Protein AF-A0A842W5A4-F1 (afdb_monomer_lite)

Secondary structure (DSSP, 8-state):
-HHHHHHHHHHHHHHHHHHHHHHHHHHHHHHHHT----S-EEEEEEEEEEEESS---TTS--EEEHHHHHHHHHHHHH-TTEEEEEEEEEEEEE-HHHHHHHHHHHHT-SSEEEEEEEEEE-THHHHHHTTSSEEEE-TT-

Sequence (141 aa):
MKQEQKKRIKAALIILVIFFLVSFFFSSIFSLFISKEPIGNVALIPIKGIIYVDGVNSFGEITTSSTDFIEQLEKADKNPSIKAIVLDINSPGGSAVASKEIADKIKQTNKTTVAVIREVGASGGYWAASAADHIISNEMS

Structure (mmCIF, N/CA/C/O backbone):
data_AF-A0A842W5A4-F1
#
_entry.id   AF-A0A842W5A4-F1
#
loop_
_atom_site.group_PDB
_atom_site.id
_atom_site.type_symbol
_atom_site.label_atom_id
_atom_site.label_alt_id
_atom_site.label_comp_id
_atom_site.label_asym_id
_atom_site.label_entity_id
_atom_site.label_seq_id
_atom_site.pdbx_PDB_ins_code
_atom_site.Cartn_x
_atom_site.Cartn_y
_atom_site.Cartn_z
_atom_site.occupancy
_atom_site.B_iso_or_equiv
_atom_site.auth_seq_id
_atom_site.auth_comp_id
_atom_site.auth_asym_id
_atom_site.auth_atom_id
_atom_site.pdbx_PDB_model_num
ATOM 1 N N . MET A 1 1 ? -49.034 1.240 63.497 1.00 61.81 1 MET A N 1
ATOM 2 C CA . MET A 1 1 ? -49.274 1.318 62.034 1.00 61.81 1 MET A CA 1
ATOM 3 C C . MET A 1 1 ? -48.533 2.467 61.330 1.00 61.81 1 MET A C 1
ATOM 5 O O . MET A 1 1 ? -47.646 2.170 60.543 1.00 61.81 1 MET A O 1
ATOM 9 N N . LYS A 1 2 ? -48.790 3.761 61.610 1.00 75.31 2 LYS A N 1
ATOM 10 C CA . LYS A 1 2 ? -48.147 4.884 60.868 1.00 75.31 2 LYS A CA 1
ATOM 11 C C . LYS A 1 2 ? -46.606 4.969 60.994 1.00 75.31 2 LYS A C 1
ATOM 13 O O . LYS A 1 2 ? -45.937 5.366 60.045 1.00 75.31 2 LYS A O 1
ATOM 18 N N . GLN A 1 3 ? -46.043 4.597 62.148 1.00 76.19 3 GLN A N 1
ATOM 19 C CA . GLN A 1 3 ? -44.589 4.588 62.411 1.00 76.19 3 GLN A CA 1
ATOM 20 C C . GLN A 1 3 ? -43.846 3.524 61.580 1.00 76.19 3 GLN A C 1
ATOM 22 O O . GLN A 1 3 ? -42.838 3.825 60.942 1.00 76.19 3 GLN A O 1
ATOM 27 N N . GLU A 1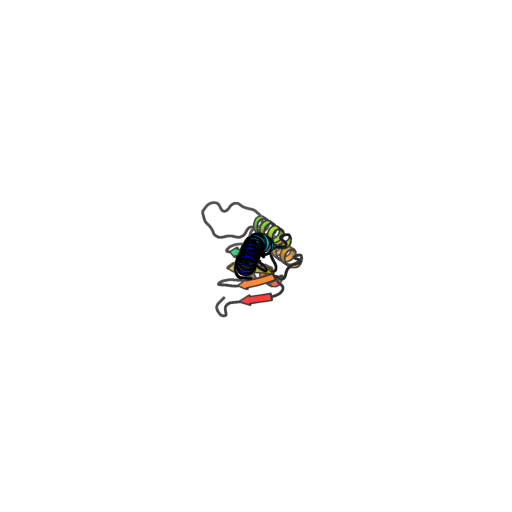 4 ? -44.381 2.301 61.508 1.00 80.62 4 GLU A N 1
ATOM 28 C CA . GLU A 1 4 ? -43.802 1.226 60.690 1.00 80.62 4 GLU A CA 1
ATOM 29 C C . GLU A 1 4 ? -43.848 1.535 59.190 1.00 80.62 4 GLU A C 1
ATOM 31 O O . GLU A 1 4 ? -42.871 1.287 58.486 1.00 80.62 4 GLU A O 1
ATOM 36 N N . GLN A 1 5 ? -44.937 2.138 58.700 1.00 85.69 5 GLN A N 1
ATOM 37 C CA . GLN A 1 5 ? -45.045 2.564 57.300 1.00 85.69 5 GLN A CA 1
ATOM 38 C C . GLN A 1 5 ? -43.956 3.576 56.918 1.00 85.69 5 GLN A C 1
ATOM 40 O O . GLN A 1 5 ? -43.292 3.406 55.897 1.00 85.69 5 GLN A O 1
ATOM 45 N N . LYS A 1 6 ? -43.706 4.591 57.758 1.00 85.31 6 LYS A N 1
ATOM 46 C CA . LYS A 1 6 ? -42.637 5.578 57.519 1.00 85.31 6 LYS A CA 1
ATOM 47 C C . LYS A 1 6 ? -41.246 4.935 57.490 1.00 85.31 6 LYS A C 1
ATOM 49 O O . LYS A 1 6 ? -40.403 5.351 56.697 1.00 85.31 6 LYS A O 1
ATOM 54 N N . LYS A 1 7 ? -41.003 3.914 58.320 1.00 87.62 7 LYS A N 1
ATOM 55 C CA . LYS A 1 7 ? -39.728 3.176 58.363 1.00 87.62 7 LYS A CA 1
ATOM 56 C C . LYS A 1 7 ? -39.507 2.350 57.088 1.00 87.62 7 LYS A C 1
ATOM 58 O O . LYS A 1 7 ? -38.414 2.386 56.530 1.00 87.62 7 LYS A O 1
ATOM 63 N N . ARG A 1 8 ? -40.557 1.690 56.583 1.00 87.50 8 ARG A N 1
ATOM 64 C CA . ARG A 1 8 ? -40.533 0.937 55.313 1.00 87.50 8 ARG A CA 1
ATOM 65 C C . ARG A 1 8 ? -40.303 1.843 54.099 1.00 87.50 8 ARG A C 1
ATOM 67 O O . ARG A 1 8 ? -39.489 1.505 53.250 1.00 87.50 8 ARG A O 1
ATOM 74 N N . ILE A 1 9 ? -40.940 3.017 54.056 1.00 91.00 9 ILE A N 1
ATOM 75 C CA . ILE A 1 9 ? -40.746 4.000 52.973 1.00 91.00 9 ILE A CA 1
ATOM 76 C C . ILE A 1 9 ? -39.307 4.534 52.960 1.00 91.00 9 ILE A C 1
ATOM 78 O O . ILE A 1 9 ? -38.692 4.602 51.901 1.00 91.00 9 ILE A O 1
ATOM 82 N N . LYS A 1 10 ? -38.735 4.861 54.129 1.00 90.06 10 LYS A N 1
ATOM 83 C CA . LYS A 1 10 ? -37.329 5.293 54.218 1.00 90.06 10 LYS A CA 1
ATOM 84 C C . LYS A 1 10 ? -36.357 4.203 53.759 1.00 90.06 10 LYS A C 1
ATOM 86 O O . LYS A 1 10 ? -35.420 4.509 53.034 1.00 90.06 10 LYS A O 1
ATOM 91 N N . ALA A 1 11 ? -36.594 2.946 54.142 1.00 91.88 11 ALA A N 1
ATOM 92 C CA . ALA A 1 11 ? -35.775 1.820 53.693 1.00 91.88 11 ALA A CA 1
ATOM 93 C C . ALA A 1 11 ? -35.859 1.617 52.170 1.00 91.88 11 ALA A C 1
ATOM 95 O O . ALA A 1 11 ? -34.830 1.459 51.521 1.00 91.88 11 ALA A O 1
ATOM 96 N N . ALA A 1 12 ? -37.062 1.699 51.591 1.00 92.50 12 ALA A N 1
ATOM 97 C CA . ALA A 1 12 ? -37.254 1.619 50.144 1.00 92.50 12 ALA A CA 1
ATOM 98 C C . ALA A 1 12 ? -36.527 2.752 49.400 1.00 92.50 12 ALA A C 1
ATOM 100 O O . ALA A 1 12 ? -35.872 2.494 48.395 1.00 92.50 12 ALA A O 1
ATOM 101 N N . LEU A 1 13 ? -36.573 3.983 49.925 1.00 94.06 13 LEU A N 1
ATOM 102 C CA . LEU A 1 13 ? -35.869 5.130 49.345 1.00 94.06 13 LEU A CA 1
ATOM 103 C C . LEU A 1 13 ? -34.346 4.918 49.340 1.00 94.06 13 LEU A C 1
ATOM 105 O O . LEU A 1 13 ? -33.693 5.188 48.339 1.00 94.06 13 LEU A O 1
ATOM 109 N N . ILE A 1 14 ? -33.789 4.391 50.434 1.00 94.00 14 ILE A N 1
ATOM 110 C CA . ILE A 1 14 ? -32.352 4.100 50.551 1.00 94.00 14 ILE A CA 1
ATOM 111 C C . ILE A 1 14 ? -31.929 3.031 49.537 1.00 94.00 14 ILE A C 1
ATOM 113 O O . ILE A 1 14 ? -30.925 3.207 48.852 1.00 94.00 14 ILE A O 1
ATOM 117 N N . ILE A 1 15 ? -32.705 1.953 49.394 1.00 94.38 15 ILE A N 1
ATOM 118 C CA . ILE A 1 15 ? -32.421 0.888 48.419 1.00 94.38 15 ILE A CA 1
ATOM 119 C C . ILE A 1 15 ? -32.443 1.440 46.989 1.00 94.38 15 ILE A C 1
ATOM 121 O O . ILE A 1 15 ? -31.566 1.115 46.193 1.00 94.38 15 ILE A O 1
ATOM 125 N N . LEU A 1 16 ? -33.406 2.309 46.673 1.00 95.12 16 LEU A N 1
ATOM 126 C CA . LEU A 1 16 ? -33.545 2.912 45.347 1.00 95.12 16 LEU A CA 1
ATOM 127 C C . LEU A 1 16 ? -32.363 3.841 45.026 1.00 95.12 16 LEU A C 1
ATOM 129 O O . LEU A 1 16 ? -31.819 3.790 43.926 1.00 95.12 16 LEU A O 1
ATOM 133 N N . VAL A 1 17 ? -31.902 4.619 46.010 1.00 95.12 17 VAL A N 1
ATOM 134 C CA . VAL A 1 17 ? -30.704 5.467 45.889 1.00 95.12 17 VAL A CA 1
ATOM 135 C C . VAL A 1 17 ? -29.448 4.619 45.675 1.00 95.12 17 VAL A C 1
ATOM 137 O O . VAL A 1 17 ? -28.651 4.929 44.794 1.00 95.12 17 VAL A O 1
ATOM 140 N N . ILE A 1 18 ? -29.283 3.527 46.428 1.00 95.00 18 ILE A N 1
ATOM 141 C CA . ILE A 1 18 ? -28.145 2.609 46.265 1.00 95.00 18 ILE A CA 1
ATOM 142 C C . ILE A 1 18 ? -28.172 1.964 44.879 1.00 95.00 18 ILE A C 1
ATOM 144 O O . ILE A 1 18 ? -27.148 1.937 44.205 1.00 95.00 18 ILE A O 1
ATOM 148 N N . PHE A 1 19 ? -29.333 1.493 44.420 1.00 95.25 19 PHE A N 1
ATOM 149 C CA . PHE A 1 19 ? -29.481 0.913 43.086 1.00 95.25 19 PHE A CA 1
ATOM 150 C C . PHE A 1 19 ? -29.109 1.911 41.983 1.00 95.25 19 PHE A C 1
ATOM 152 O O . PHE A 1 19 ? -28.404 1.558 41.035 1.00 95.25 19 PHE A O 1
ATOM 159 N N . PHE A 1 20 ? -29.534 3.168 42.128 1.00 94.56 20 PHE A N 1
ATOM 160 C CA . PHE A 1 20 ? -29.210 4.225 41.177 1.00 94.56 20 PHE A CA 1
ATOM 161 C C . PHE A 1 20 ? -27.711 4.546 41.171 1.00 94.56 20 PHE A C 1
ATOM 163 O O . PHE A 1 20 ? -27.110 4.639 40.103 1.00 94.56 20 PHE A O 1
ATOM 170 N N . LEU A 1 21 ? -27.084 4.634 42.350 1.00 94.31 21 LEU A N 1
ATOM 171 C CA . LEU A 1 21 ? -25.639 4.831 42.477 1.00 94.31 21 LEU A CA 1
ATOM 172 C C . LEU A 1 21 ? -24.864 3.667 41.854 1.00 94.31 21 LEU A C 1
ATOM 174 O O . LEU A 1 21 ? -23.992 3.898 41.024 1.00 94.31 21 LEU A O 1
ATOM 178 N N . VAL A 1 22 ? -25.214 2.421 42.178 1.00 94.50 22 VAL A N 1
ATOM 179 C CA . VAL A 1 22 ? -24.561 1.234 41.605 1.00 94.50 22 VAL A CA 1
ATOM 180 C C . VAL A 1 22 ? -24.714 1.208 40.087 1.00 94.50 22 VAL A C 1
ATOM 182 O O . VAL A 1 22 ? -23.732 0.967 39.396 1.00 94.50 22 VAL A O 1
ATOM 185 N N . SER A 1 23 ? -25.895 1.525 39.556 1.00 91.44 23 SER A N 1
ATOM 186 C CA . SER A 1 23 ? -26.128 1.577 38.106 1.00 91.44 23 SER A CA 1
ATOM 187 C C . SER A 1 23 ? -25.318 2.686 37.428 1.00 91.44 23 SER A C 1
ATOM 189 O O . SER A 1 23 ? -24.764 2.475 36.351 1.00 91.44 23 SER A O 1
ATOM 191 N N . PHE A 1 24 ? -25.192 3.851 38.069 1.00 90.81 24 PHE A N 1
ATOM 192 C CA . PHE A 1 24 ? -24.392 4.969 37.568 1.00 90.81 24 PHE A CA 1
ATOM 193 C C . PHE A 1 24 ? -22.888 4.644 37.548 1.00 90.81 24 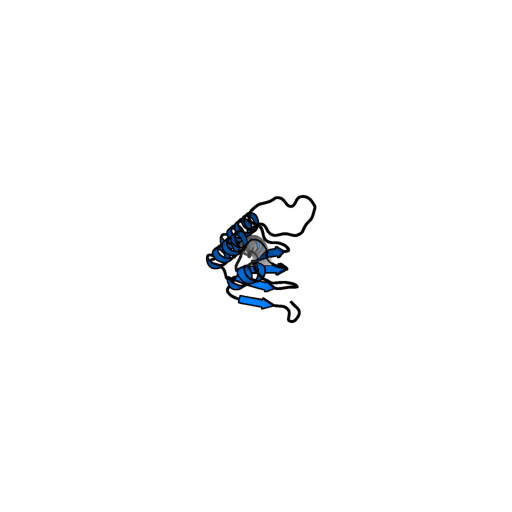PHE A C 1
ATOM 195 O O . PHE A 1 24 ? -22.202 4.891 36.552 1.00 90.81 24 PHE A O 1
ATOM 202 N N . PHE A 1 25 ? -22.383 4.019 38.616 1.00 87.75 25 PHE A N 1
ATOM 203 C CA . PHE A 1 25 ? -21.002 3.536 38.687 1.00 87.75 25 PHE A CA 1
ATOM 204 C C . PHE A 1 25 ? -20.744 2.393 37.701 1.00 87.75 25 PHE A C 1
ATOM 206 O O . PHE A 1 25 ? -19.722 2.399 37.016 1.00 87.75 25 PHE A O 1
ATOM 213 N N . PHE A 1 26 ? -21.684 1.455 37.566 1.00 87.75 26 PHE A N 1
ATOM 214 C CA . PHE A 1 26 ? -21.596 0.364 36.601 1.00 87.75 26 PHE A CA 1
ATOM 215 C C . PHE A 1 26 ? -21.557 0.902 35.171 1.00 87.75 26 PHE A C 1
ATOM 217 O O . PHE A 1 26 ? -20.701 0.487 34.403 1.00 87.75 26 PHE A O 1
ATOM 224 N N . SER A 1 27 ? -22.393 1.888 34.831 1.00 84.31 27 SER A N 1
ATOM 225 C CA . SER A 1 27 ? -22.376 2.534 33.514 1.00 84.31 27 SER A CA 1
ATOM 226 C C . SER A 1 27 ? -21.056 3.256 33.222 1.00 84.31 27 SER A C 1
ATOM 228 O O . SER A 1 27 ? -20.594 3.219 32.083 1.00 84.31 27 SER A O 1
ATOM 230 N N . SER A 1 28 ? -20.441 3.899 34.221 1.00 81.00 28 SER A N 1
ATOM 231 C CA . SER A 1 28 ? -19.149 4.586 34.051 1.00 81.00 28 SER A CA 1
ATOM 232 C C . SER A 1 28 ? -17.987 3.607 33.867 1.00 81.00 28 SER A C 1
ATOM 234 O O . SER A 1 28 ? -17.106 3.843 33.048 1.00 81.00 28 SER A O 1
ATOM 236 N N . ILE A 1 29 ? -17.991 2.484 34.591 1.00 82.06 29 ILE A N 1
ATOM 237 C CA . ILE A 1 29 ? -16.993 1.418 34.411 1.00 82.06 29 ILE A CA 1
ATOM 238 C C . ILE A 1 29 ? -17.219 0.712 33.067 1.00 82.06 29 ILE A C 1
ATOM 240 O O . ILE A 1 29 ? -16.273 0.459 32.328 1.00 82.06 29 ILE A O 1
ATOM 244 N N . PHE A 1 30 ? -18.475 0.441 32.716 1.00 79.38 30 PHE A N 1
ATOM 245 C CA . PHE A 1 30 ? -18.855 -0.226 31.476 1.00 79.38 30 PHE A CA 1
ATOM 246 C C . PHE A 1 30 ? -18.509 0.604 30.233 1.00 79.38 30 PHE A C 1
ATOM 248 O O . PHE A 1 30 ? -18.075 0.028 29.239 1.00 79.38 30 PHE A O 1
ATOM 255 N N . SER A 1 31 ? -18.607 1.940 30.280 1.00 75.19 31 SER A N 1
ATOM 256 C CA . SER A 1 31 ? -18.178 2.787 29.154 1.00 75.19 31 SER A CA 1
ATOM 257 C C . SER A 1 31 ? -16.670 2.705 28.897 1.00 75.19 31 SER A C 1
ATOM 259 O O . SER A 1 31 ? -16.250 2.766 27.745 1.00 75.19 31 SER A O 1
ATOM 261 N N . LEU A 1 32 ? -15.866 2.475 29.942 1.00 68.44 32 LEU A N 1
ATOM 262 C CA . LEU A 1 32 ? -14.429 2.233 29.820 1.00 68.44 32 LEU A CA 1
ATOM 263 C C . LEU A 1 32 ? -14.141 0.907 29.093 1.00 68.44 32 LEU A C 1
ATOM 265 O O . LEU A 1 32 ? -13.246 0.844 28.252 1.00 68.44 32 LEU A O 1
ATOM 269 N N . PHE A 1 33 ? -14.940 -0.130 29.368 1.00 68.81 33 PHE A N 1
ATOM 270 C CA . PHE A 1 33 ? -14.876 -1.425 28.674 1.00 68.81 33 PHE A CA 1
ATOM 271 C C . PHE A 1 33 ? -15.463 -1.389 27.248 1.00 68.81 33 PHE A C 1
ATOM 273 O O . PHE A 1 33 ? -15.032 -2.176 26.409 1.00 68.81 33 PHE A O 1
ATOM 280 N N . ILE A 1 34 ? -16.398 -0.477 26.939 1.00 63.50 34 ILE A N 1
ATOM 281 C CA . ILE A 1 34 ? -16.883 -0.206 25.569 1.00 63.50 34 ILE A CA 1
ATOM 282 C C . ILE A 1 34 ? -16.116 0.952 24.911 1.00 63.50 34 ILE A C 1
ATOM 284 O O . ILE A 1 34 ? -16.625 1.601 23.995 1.00 63.50 34 ILE A O 1
ATOM 288 N N . SER A 1 35 ? -14.864 1.205 25.297 1.00 56.97 35 SER A N 1
ATOM 289 C CA . SER A 1 35 ? -13.942 1.909 24.401 1.00 56.97 35 SER A CA 1
ATOM 290 C C . SER A 1 35 ? -13.661 0.993 23.203 1.00 56.97 35 SER A C 1
ATOM 292 O O . SER A 1 35 ? -12.652 0.307 23.089 1.00 56.97 35 SER A O 1
ATOM 294 N N . LYS A 1 36 ? -14.657 0.903 22.321 1.00 54.53 36 LYS A N 1
ATOM 295 C CA . LYS A 1 36 ? -14.596 0.227 21.043 1.00 54.53 36 LYS A CA 1
ATOM 296 C C . LYS A 1 36 ? -13.605 1.054 20.240 1.00 54.53 36 LYS A C 1
ATOM 298 O O . LYS A 1 36 ? -13.976 2.105 19.718 1.00 54.53 36 LYS A O 1
ATOM 303 N N . GLU A 1 37 ? -12.345 0.616 20.221 1.00 58.53 37 GLU A N 1
ATOM 304 C CA . GLU A 1 37 ? -11.367 1.040 19.219 1.00 58.53 37 GLU A CA 1
ATOM 305 C C . GLU A 1 37 ? -12.120 1.181 17.888 1.00 58.53 37 GLU A C 1
ATOM 307 O O . GLU A 1 37 ? -12.901 0.272 17.552 1.00 58.53 37 GLU A O 1
ATOM 312 N N . PRO A 1 38 ? -12.001 2.328 17.192 1.00 55.00 38 PRO A N 1
ATOM 313 C CA . PRO A 1 38 ? -12.758 2.590 15.978 1.00 55.00 38 PRO A CA 1
ATOM 314 C C . PRO A 1 38 ? -12.710 1.355 15.081 1.00 55.00 38 PRO A C 1
ATOM 316 O O . PRO A 1 38 ? -11.656 0.748 14.882 1.00 55.00 38 PRO A O 1
ATOM 319 N N . ILE A 1 39 ? -13.892 0.919 14.642 1.00 58.25 39 ILE A N 1
ATOM 320 C CA . ILE A 1 39 ? -14.087 -0.359 13.960 1.00 58.25 39 ILE A CA 1
ATOM 321 C C . ILE A 1 39 ? -13.375 -0.281 12.607 1.00 58.25 39 ILE A C 1
ATOM 323 O O . ILE A 1 39 ? -13.968 0.117 11.616 1.00 58.25 39 ILE A O 1
ATOM 327 N N . GLY A 1 40 ? -12.100 -0.665 12.600 1.00 63.81 40 GLY A N 1
ATOM 328 C CA . GLY A 1 40 ? -11.257 -0.816 11.425 1.00 63.81 40 GLY A CA 1
ATOM 329 C C . GLY A 1 40 ? -10.830 0.486 10.751 1.00 63.81 40 GLY A C 1
ATOM 330 O O . GLY A 1 40 ? -11.598 1.111 10.030 1.00 63.81 40 GLY A O 1
ATOM 331 N N . ASN A 1 41 ? -9.554 0.831 10.895 1.00 89.69 41 ASN A N 1
ATOM 332 C CA . ASN A 1 41 ? -8.926 1.897 10.123 1.00 89.69 41 ASN A CA 1
ATOM 333 C C . ASN A 1 41 ? -8.518 1.387 8.732 1.00 89.69 41 ASN A C 1
ATOM 335 O O . ASN A 1 41 ? -8.236 0.201 8.540 1.00 89.69 41 ASN A O 1
ATOM 339 N N . VAL A 1 42 ? -8.442 2.297 7.767 1.00 95.88 42 VAL A N 1
ATOM 340 C CA . VAL A 1 42 ? -7.884 2.038 6.434 1.00 95.88 42 VAL A CA 1
ATOM 341 C C . VAL A 1 42 ? -6.592 2.838 6.311 1.00 95.88 42 VAL A C 1
ATOM 343 O O . VAL A 1 42 ? -6.588 4.037 6.584 1.00 95.88 42 VAL A O 1
ATOM 346 N N . ALA A 1 43 ? -5.491 2.182 5.944 1.00 97.38 43 ALA A N 1
ATOM 347 C CA . ALA A 1 43 ? -4.237 2.881 5.671 1.00 97.38 43 ALA A CA 1
ATOM 348 C C . ALA A 1 43 ? -4.329 3.578 4.315 1.00 97.38 43 ALA A C 1
ATOM 350 O O . ALA A 1 43 ? -4.774 2.959 3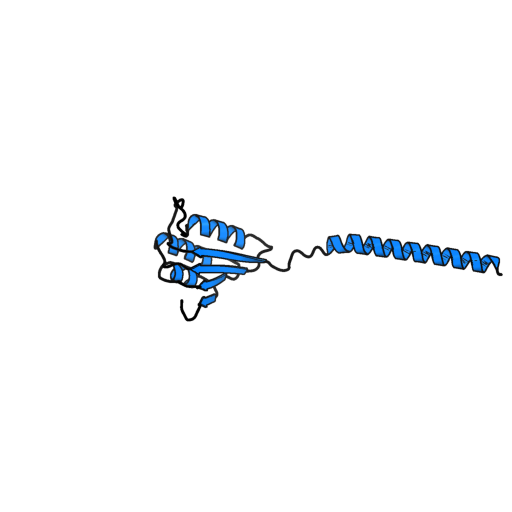.355 1.00 97.38 43 ALA A O 1
ATOM 351 N N . LEU A 1 44 ? -3.861 4.818 4.219 1.00 97.62 44 LE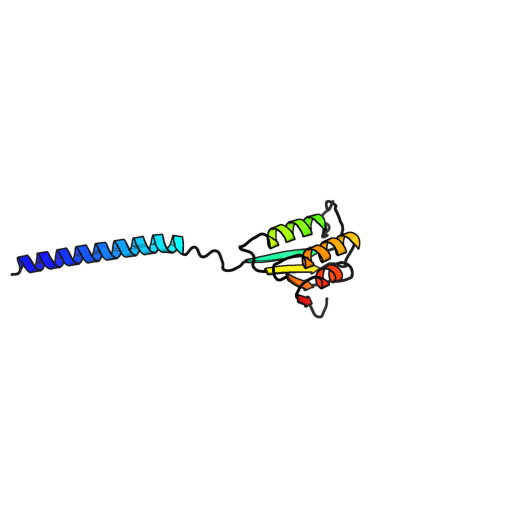U A N 1
ATOM 352 C CA . LEU A 1 44 ? -3.653 5.502 2.945 1.00 97.62 44 LEU A CA 1
ATOM 353 C C . LEU A 1 44 ? -2.146 5.656 2.734 1.00 97.62 44 LEU A C 1
ATOM 355 O O . LEU A 1 44 ? -1.497 6.328 3.534 1.00 97.62 44 LEU A O 1
ATOM 359 N N . ILE A 1 45 ? -1.596 5.029 1.696 1.00 98.06 45 ILE A N 1
ATOM 360 C CA . ILE A 1 45 ? -0.161 5.069 1.393 1.00 98.06 45 ILE A CA 1
ATOM 361 C C . ILE A 1 45 ? 0.037 5.734 0.025 1.00 98.06 45 ILE A C 1
ATOM 363 O O . ILE A 1 45 ? -0.449 5.211 -0.981 1.00 98.06 45 ILE A O 1
ATOM 367 N N . PRO A 1 46 ? 0.712 6.893 -0.039 1.00 97.50 46 PRO A N 1
ATOM 368 C CA . PRO A 1 46 ? 0.896 7.623 -1.285 1.00 97.50 46 PRO A CA 1
ATOM 369 C C . PRO A 1 46 ? 1.962 6.979 -2.186 1.00 97.50 46 PRO A C 1
ATOM 371 O O . PRO A 1 46 ? 3.035 6.606 -1.722 1.00 97.50 46 PRO A O 1
ATOM 374 N N . ILE A 1 47 ? 1.688 6.934 -3.494 1.00 97.56 47 ILE A N 1
ATOM 375 C CA . ILE A 1 47 ? 2.684 6.717 -4.557 1.00 97.56 47 ILE A CA 1
ATOM 376 C C . ILE A 1 47 ? 2.614 7.942 -5.468 1.00 97.56 47 ILE A C 1
ATOM 378 O O . ILE A 1 47 ? 1.771 8.028 -6.365 1.00 97.56 47 ILE A O 1
ATOM 382 N N . LYS A 1 48 ? 3.440 8.946 -5.177 1.00 96.31 48 LYS A N 1
ATOM 383 C CA . LYS A 1 48 ? 3.397 10.269 -5.807 1.00 96.31 48 LYS A CA 1
ATOM 384 C C . LYS A 1 48 ? 4.706 10.595 -6.517 1.00 96.31 48 LYS A C 1
ATOM 386 O O . LYS A 1 48 ? 5.781 10.327 -5.989 1.00 96.31 48 LYS A O 1
ATOM 391 N N . GLY A 1 49 ? 4.596 11.198 -7.698 1.00 95.00 49 GLY A N 1
ATOM 392 C CA . GLY A 1 49 ? 5.737 11.635 -8.497 1.00 95.00 49 GLY A CA 1
ATOM 393 C C . GLY A 1 49 ? 6.641 10.492 -8.958 1.00 95.00 49 GLY A C 1
ATOM 394 O O . GLY A 1 49 ? 6.180 9.364 -9.136 1.00 95.00 49 GLY A O 1
ATOM 395 N N . ILE A 1 50 ? 7.915 10.795 -9.210 1.00 94.94 50 ILE A N 1
ATOM 396 C CA . ILE A 1 50 ? 8.867 9.828 -9.776 1.00 94.94 50 ILE A CA 1
ATOM 397 C C . ILE A 1 50 ? 9.221 8.754 -8.737 1.00 94.94 50 ILE A C 1
ATOM 399 O O . ILE A 1 50 ? 9.464 9.069 -7.573 1.00 94.94 50 ILE A O 1
ATOM 403 N N . ILE A 1 51 ? 9.268 7.490 -9.166 1.00 96.56 51 ILE A N 1
ATOM 404 C CA . ILE A 1 51 ? 9.621 6.341 -8.319 1.00 96.56 51 ILE A CA 1
ATOM 405 C C . ILE A 1 51 ? 11.128 6.047 -8.401 1.00 96.56 51 ILE A C 1
ATOM 407 O O . ILE A 1 51 ? 11.680 5.920 -9.497 1.00 96.56 51 ILE A O 1
ATOM 411 N N . TYR A 1 52 ? 11.798 5.874 -7.264 1.00 95.25 52 TYR A N 1
ATOM 412 C CA . TYR A 1 52 ? 13.228 5.549 -7.159 1.00 95.25 52 TYR A CA 1
ATOM 413 C C . TYR A 1 52 ? 13.484 4.599 -5.974 1.00 95.25 52 TYR A C 1
ATOM 415 O O . TYR A 1 52 ? 12.577 4.327 -5.197 1.00 95.25 52 TYR A O 1
ATOM 423 N N . VAL A 1 53 ? 14.689 4.023 -5.879 1.00 93.19 53 VAL A N 1
ATOM 424 C CA . VAL A 1 53 ? 14.992 2.970 -4.883 1.00 93.19 53 VAL A CA 1
ATOM 425 C C . VAL A 1 53 ? 15.247 3.558 -3.494 1.00 93.19 53 VAL A C 1
ATOM 427 O O . VAL A 1 53 ? 14.611 3.191 -2.508 1.00 93.19 53 VAL A O 1
ATOM 430 N N . ASP A 1 54 ? 16.203 4.478 -3.435 1.00 84.81 54 ASP A N 1
ATOM 431 C CA . ASP A 1 54 ? 16.647 5.135 -2.215 1.00 84.81 54 ASP A CA 1
ATOM 432 C C . ASP A 1 54 ? 17.164 6.534 -2.570 1.00 84.81 54 ASP A C 1
ATOM 434 O O . ASP A 1 54 ? 17.648 6.763 -3.686 1.00 84.81 54 ASP A O 1
ATOM 438 N N . GLY A 1 55 ? 16.996 7.486 -1.659 1.00 68.75 55 GLY A N 1
ATOM 439 C CA . GLY A 1 55 ? 17.253 8.895 -1.919 1.00 68.75 55 GLY A CA 1
ATOM 440 C C . GLY A 1 55 ? 16.414 9.829 -1.055 1.00 68.75 55 GLY A C 1
ATOM 441 O O . GLY A 1 55 ? 15.190 9.731 -0.965 1.00 68.75 55 GLY A O 1
ATOM 442 N N . VAL A 1 56 ? 17.094 10.792 -0.448 1.00 58.00 56 VAL A N 1
ATOM 443 C CA . VAL A 1 56 ? 16.448 11.916 0.222 1.00 58.00 56 VAL A CA 1
ATOM 444 C C . VAL A 1 56 ? 16.076 12.926 -0.851 1.00 58.00 56 VAL A C 1
ATOM 446 O O . VAL A 1 56 ? 16.958 13.385 -1.583 1.00 58.00 56 VAL A O 1
ATOM 449 N N . ASN A 1 57 ? 14.801 13.308 -0.923 1.00 58.28 57 ASN A N 1
ATOM 450 C CA . ASN A 1 57 ? 14.383 14.453 -1.725 1.00 58.28 57 ASN A CA 1
ATOM 451 C C . ASN A 1 57 ? 15.079 15.697 -1.200 1.00 58.28 57 ASN A C 1
ATOM 453 O O . ASN A 1 57 ? 14.641 16.349 -0.251 1.00 58.28 57 ASN A O 1
ATOM 457 N N . SER A 1 58 ? 16.198 16.021 -1.825 1.00 53.69 58 SER A N 1
ATOM 458 C CA . SER A 1 58 ? 16.813 17.318 -1.678 1.00 53.69 58 SER A CA 1
ATOM 459 C C . SER A 1 58 ? 15.933 18.264 -2.485 1.00 53.69 58 SER A C 1
ATOM 461 O O . SER A 1 58 ? 15.882 18.142 -3.700 1.00 53.69 58 SER A O 1
ATOM 463 N N . PHE A 1 59 ? 15.239 19.184 -1.812 1.00 57.25 59 PHE A N 1
ATOM 464 C CA . PHE A 1 59 ? 14.475 20.289 -2.417 1.00 57.25 59 PHE A CA 1
ATOM 465 C C . PHE A 1 59 ? 13.037 20.014 -2.888 1.00 57.25 59 PHE A C 1
ATOM 467 O O . PHE A 1 59 ? 12.669 20.366 -4.001 1.00 57.25 59 PHE A O 1
ATOM 474 N N . GLY A 1 60 ? 12.169 19.509 -2.004 1.00 64.06 60 GLY A N 1
ATOM 475 C CA . GLY A 1 60 ? 10.714 19.724 -2.124 1.00 64.06 60 GLY A CA 1
ATOM 476 C C . GLY A 1 60 ? 10.013 19.054 -3.313 1.00 64.06 60 GLY A C 1
ATOM 477 O O . GLY A 1 60 ? 8.817 19.269 -3.502 1.00 64.06 60 GLY A O 1
ATOM 478 N N . GLU A 1 61 ? 10.722 18.239 -4.093 1.00 73.44 61 GLU A N 1
ATOM 479 C CA . GLU A 1 61 ? 10.115 17.414 -5.128 1.00 73.44 61 GLU A CA 1
ATOM 480 C C . GLU A 1 61 ? 9.244 16.327 -4.495 1.00 73.44 61 GLU A C 1
ATOM 482 O O . GLU A 1 61 ? 9.612 15.678 -3.511 1.00 73.44 61 GLU A O 1
ATOM 487 N N . ILE A 1 62 ? 8.059 16.141 -5.073 1.00 83.00 62 ILE A N 1
ATOM 488 C CA . ILE A 1 62 ? 7.161 15.051 -4.712 1.00 83.00 62 ILE A CA 1
ATOM 489 C C . ILE A 1 62 ? 7.636 13.819 -5.476 1.00 83.00 62 ILE A C 1
ATOM 491 O O . ILE A 1 62 ? 7.587 13.796 -6.705 1.00 83.00 62 ILE A O 1
ATOM 495 N N . THR A 1 63 ? 8.088 12.802 -4.757 1.00 91.62 63 THR A N 1
ATOM 496 C CA . THR A 1 63 ? 8.608 11.551 -5.320 1.00 91.62 63 THR A CA 1
ATOM 497 C C . THR A 1 63 ? 8.297 10.390 -4.362 1.00 91.62 63 THR A C 1
ATOM 499 O O . THR A 1 63 ? 7.833 10.606 -3.238 1.00 91.62 63 THR A O 1
ATOM 502 N N . THR A 1 64 ? 8.529 9.152 -4.807 1.00 94.31 64 THR A N 1
ATOM 503 C CA . THR A 1 64 ? 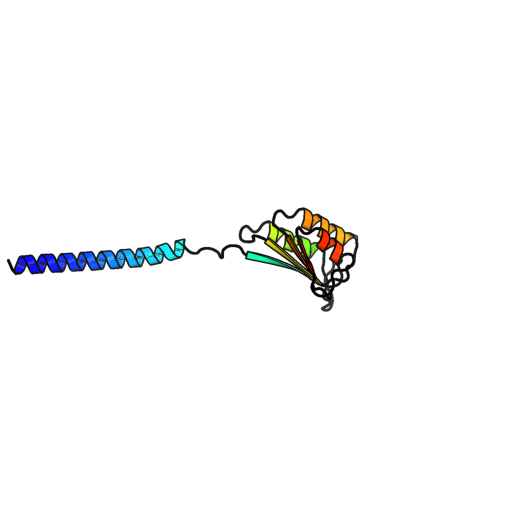8.323 7.940 -4.001 1.00 94.31 64 THR A CA 1
ATOM 504 C C . THR A 1 64 ? 9.579 7.073 -3.980 1.00 94.31 64 THR A C 1
ATOM 506 O O . THR A 1 64 ? 9.985 6.540 -5.012 1.00 94.31 64 THR A O 1
ATOM 509 N N . SER A 1 65 ? 10.148 6.889 -2.789 1.00 95.38 65 SER A N 1
ATOM 510 C CA . SER A 1 65 ? 11.179 5.884 -2.507 1.00 95.38 65 SER A CA 1
ATOM 511 C C . SER A 1 65 ? 10.530 4.510 -2.307 1.00 95.38 65 SER A C 1
ATOM 513 O O . SER A 1 65 ? 9.564 4.396 -1.544 1.00 95.38 65 SER A O 1
ATOM 515 N N . SER A 1 66 ? 11.040 3.458 -2.957 1.00 97.19 66 SER A N 1
ATOM 516 C CA . SER A 1 66 ? 10.576 2.086 -2.696 1.00 97.19 66 SER A CA 1
ATOM 517 C C . SER A 1 66 ? 10.866 1.669 -1.259 1.00 97.19 66 SER A C 1
ATOM 519 O O . SER A 1 66 ? 10.014 1.036 -0.638 1.00 97.19 66 SER A O 1
ATOM 521 N N . THR A 1 67 ? 12.001 2.090 -0.699 1.00 95.94 67 THR A N 1
ATOM 522 C CA . THR A 1 67 ? 12.381 1.798 0.690 1.00 95.94 67 THR A CA 1
ATOM 523 C C . THR A 1 67 ? 11.356 2.365 1.680 1.00 95.94 67 THR A C 1
ATOM 525 O O . THR A 1 67 ? 10.804 1.620 2.495 1.00 95.94 67 THR A O 1
ATOM 528 N N . ASP A 1 68 ? 11.014 3.651 1.549 1.00 94.44 68 ASP A N 1
ATOM 529 C CA . ASP A 1 68 ? 10.058 4.320 2.447 1.00 94.44 68 ASP A CA 1
ATOM 530 C C . ASP A 1 68 ? 8.633 3.785 2.269 1.00 94.44 68 ASP A C 1
ATOM 532 O O . ASP A 1 68 ? 7.879 3.638 3.237 1.00 94.44 68 ASP A O 1
ATOM 536 N N . PHE A 1 69 ? 8.245 3.492 1.024 1.00 97.12 69 PHE A N 1
ATOM 537 C CA . PHE A 1 69 ? 6.943 2.907 0.720 1.00 97.12 69 PHE A CA 1
ATOM 538 C C . PHE A 1 69 ? 6.797 1.525 1.367 1.00 97.12 69 PHE A C 1
ATOM 540 O O . PHE A 1 69 ? 5.783 1.246 2.010 1.00 97.12 69 PHE A O 1
ATOM 547 N N . ILE A 1 70 ? 7.811 0.666 1.228 1.00 97.94 70 ILE A N 1
ATOM 548 C CA . ILE A 1 70 ? 7.806 -0.689 1.790 1.00 97.94 70 ILE A CA 1
ATOM 549 C C . ILE A 1 70 ? 7.714 -0.634 3.315 1.00 97.94 70 ILE A C 1
ATOM 551 O O . ILE A 1 70 ? 6.935 -1.389 3.898 1.00 97.94 70 ILE A O 1
ATOM 555 N N . GLU A 1 71 ? 8.435 0.280 3.969 1.00 96.88 71 GLU A N 1
ATOM 556 C CA . GLU A 1 71 ? 8.357 0.445 5.422 1.00 96.88 71 GLU A CA 1
ATOM 557 C C . GLU A 1 71 ? 6.940 0.841 5.878 1.00 96.88 71 GLU A C 1
ATOM 559 O O . GLU A 1 71 ? 6.398 0.265 6.828 1.00 96.88 71 GLU A O 1
ATOM 564 N N . GLN A 1 72 ? 6.307 1.795 5.187 1.00 97.62 72 GLN A N 1
ATOM 565 C CA . GLN A 1 72 ? 4.928 2.207 5.471 1.00 97.62 72 GLN A CA 1
ATOM 566 C C . GLN A 1 72 ? 3.934 1.064 5.251 1.00 97.62 72 GLN A C 1
ATOM 568 O O . GLN A 1 72 ? 3.057 0.835 6.091 1.00 97.62 72 GLN A O 1
ATOM 573 N N . LEU A 1 73 ? 4.093 0.323 4.154 1.00 98.44 73 LEU A N 1
ATOM 574 C CA . LEU A 1 73 ? 3.234 -0.802 3.806 1.00 98.44 73 LEU A CA 1
ATOM 575 C C . LEU A 1 73 ? 3.344 -1.928 4.837 1.00 98.44 73 LEU A C 1
ATOM 577 O O . LEU A 1 73 ? 2.324 -2.440 5.289 1.00 98.44 73 LEU A O 1
ATOM 581 N N . GLU A 1 74 ? 4.551 -2.262 5.293 1.00 98.12 74 GLU A N 1
ATOM 582 C CA . GLU A 1 74 ? 4.740 -3.262 6.347 1.00 98.12 74 GLU A CA 1
ATOM 583 C C . GLU A 1 74 ? 4.138 -2.842 7.687 1.00 98.12 74 GLU A C 1
ATOM 585 O O . GLU A 1 74 ? 3.524 -3.666 8.372 1.00 98.12 74 GLU A O 1
ATOM 590 N N . LYS A 1 75 ? 4.311 -1.573 8.078 1.00 96.94 75 LYS A N 1
ATOM 591 C CA . LYS A 1 75 ? 3.691 -1.034 9.297 1.00 96.94 75 LYS A CA 1
ATOM 592 C C . LYS A 1 75 ? 2.173 -1.143 9.215 1.00 96.94 75 LYS A C 1
ATOM 594 O O . LYS A 1 75 ? 1.538 -1.527 10.198 1.00 96.94 75 LYS A O 1
ATOM 599 N N . ALA A 1 76 ? 1.597 -0.842 8.053 1.00 97.44 76 ALA A N 1
ATOM 600 C CA . ALA A 1 76 ? 0.168 -0.976 7.827 1.00 97.44 76 ALA A CA 1
ATOM 601 C C . ALA A 1 76 ? -0.285 -2.444 7.855 1.00 97.44 76 ALA A C 1
ATOM 603 O O . ALA A 1 76 ? -1.250 -2.748 8.555 1.00 97.44 76 ALA A O 1
ATOM 604 N N . ASP A 1 77 ? 0.422 -3.355 7.178 1.00 97.25 77 ASP A N 1
ATOM 605 C CA . ASP A 1 77 ? 0.085 -4.786 7.106 1.00 97.25 77 ASP A CA 1
ATOM 606 C C . ASP A 1 77 ? 0.119 -5.458 8.494 1.00 97.25 77 ASP A C 1
ATOM 608 O O . ASP A 1 77 ? -0.793 -6.201 8.867 1.00 97.25 77 ASP A O 1
ATOM 612 N N . LYS A 1 78 ? 1.109 -5.107 9.326 1.00 96.25 78 LYS A N 1
ATOM 613 C CA . LYS A 1 78 ? 1.281 -5.650 10.686 1.00 96.25 78 LYS A CA 1
ATOM 614 C C . LYS A 1 78 ? 0.329 -5.037 11.723 1.00 96.25 78 LYS A C 1
ATOM 616 O O . LYS A 1 78 ? 0.183 -5.594 12.810 1.00 96.25 78 LYS A O 1
ATOM 621 N N . ASN A 1 79 ? -0.331 -3.914 11.429 1.00 94.38 79 ASN A N 1
ATOM 622 C CA . ASN A 1 79 ? -1.203 -3.237 12.391 1.00 94.38 79 ASN A CA 1
ATOM 623 C C . ASN A 1 79 ? -2.597 -3.909 12.458 1.00 94.38 79 ASN A C 1
ATOM 625 O O . ASN A 1 79 ? -3.332 -3.893 11.464 1.00 94.38 79 ASN A O 1
ATOM 629 N N . PRO A 1 80 ? -3.018 -4.474 13.610 1.00 92.38 80 PRO A N 1
ATOM 630 C CA . PRO A 1 80 ? -4.309 -5.161 13.739 1.00 92.38 80 PRO A CA 1
ATOM 631 C C . PRO A 1 80 ? -5.524 -4.220 13.660 1.00 92.38 80 PRO A C 1
ATOM 633 O O . PRO A 1 80 ? -6.627 -4.667 13.311 1.00 92.38 80 PRO A O 1
ATOM 636 N N . SER A 1 81 ? -5.336 -2.928 13.944 1.00 91.62 81 SER A N 1
ATOM 637 C CA . SER A 1 81 ? -6.373 -1.900 13.819 1.00 91.62 81 SER A CA 1
ATOM 638 C C . SER A 1 81 ? -6.622 -1.503 12.363 1.00 91.62 81 SER A C 1
ATOM 640 O O . SER A 1 81 ? -7.691 -0.975 12.063 1.00 91.62 81 SER A O 1
ATOM 642 N N . ILE A 1 82 ? -5.691 -1.792 11.444 1.00 95.12 82 ILE A N 1
ATOM 643 C CA . ILE A 1 82 ? -5.868 -1.553 10.007 1.00 95.12 82 ILE A CA 1
ATOM 644 C C . ILE A 1 82 ? -6.532 -2.768 9.358 1.00 95.12 82 ILE A C 1
ATOM 646 O O . ILE A 1 82 ? -6.107 -3.906 9.560 1.00 95.12 82 ILE A O 1
ATOM 650 N N . LYS A 1 83 ? -7.599 -2.549 8.589 1.00 95.50 83 LYS A N 1
ATOM 651 C CA . LYS A 1 83 ? -8.370 -3.622 7.933 1.00 95.50 83 LYS A CA 1
ATOM 652 C C . LYS A 1 83 ? -8.146 -3.699 6.429 1.00 95.50 83 LYS A C 1
ATOM 654 O O . LYS A 1 83 ? -8.287 -4.778 5.871 1.00 95.50 83 LYS A O 1
ATOM 659 N N . ALA A 1 84 ? -7.759 -2.591 5.808 1.00 97.38 84 ALA A N 1
ATOM 660 C CA . ALA A 1 84 ? -7.441 -2.512 4.388 1.00 97.38 84 ALA A CA 1
ATOM 661 C C . ALA A 1 84 ? -6.404 -1.410 4.136 1.00 97.38 84 ALA A C 1
ATOM 663 O O . ALA A 1 84 ? -6.168 -0.559 5.002 1.00 97.38 84 ALA A O 1
ATOM 664 N N . ILE A 1 85 ? -5.800 -1.433 2.953 1.00 98.56 85 ILE A N 1
ATOM 665 C CA . ILE A 1 85 ? -4.776 -0.483 2.523 1.00 98.56 85 ILE A CA 1
ATOM 666 C C . ILE A 1 85 ? -5.193 0.113 1.181 1.00 98.56 85 ILE A C 1
ATOM 668 O O . ILE A 1 85 ? -5.480 -0.607 0.229 1.00 98.56 85 ILE A O 1
ATOM 672 N N . VAL A 1 86 ? -5.217 1.436 1.102 1.00 98.62 86 VAL A N 1
ATOM 673 C CA . VAL A 1 86 ? -5.432 2.189 -0.130 1.00 98.62 86 VAL A CA 1
ATOM 674 C C . VAL A 1 86 ? -4.094 2.743 -0.593 1.00 98.62 86 VAL A C 1
ATOM 676 O O . VAL A 1 86 ? -3.416 3.451 0.154 1.00 98.62 86 VAL A O 1
ATOM 679 N N . LEU A 1 87 ? -3.727 2.431 -1.831 1.00 98.69 87 LEU A N 1
ATOM 680 C CA . LEU A 1 87 ? -2.563 2.989 -2.506 1.00 98.69 87 LEU A CA 1
ATOM 681 C C . LEU A 1 87 ? -3.029 4.215 -3.294 1.00 98.69 87 LEU A C 1
ATOM 683 O O . LEU A 1 87 ? -3.763 4.078 -4.271 1.00 98.69 87 LEU A O 1
ATOM 687 N N . ASP A 1 88 ? -2.647 5.411 -2.855 1.00 98.31 88 ASP A N 1
ATOM 688 C CA . ASP A 1 88 ? -3.049 6.670 -3.490 1.00 98.31 88 ASP A CA 1
ATOM 689 C C . ASP A 1 88 ? -2.034 7.083 -4.563 1.00 98.31 88 ASP A C 1
ATOM 691 O O . ASP A 1 88 ? -1.004 7.705 -4.278 1.00 98.31 88 ASP A O 1
ATOM 695 N N . ILE A 1 89 ? -2.334 6.763 -5.820 1.00 98.50 89 ILE A N 1
ATOM 696 C CA . ILE A 1 89 ? -1.389 6.838 -6.935 1.00 98.50 89 ILE A CA 1
ATOM 697 C C . ILE A 1 89 ? -1.573 8.145 -7.716 1.00 98.50 89 ILE A C 1
ATOM 699 O O . ILE A 1 89 ? -2.660 8.483 -8.182 1.00 98.50 89 ILE A O 1
ATOM 703 N N . ASN A 1 90 ? -0.490 8.913 -7.829 1.00 97.75 90 ASN A N 1
ATOM 704 C CA . ASN A 1 90 ? -0.324 9.997 -8.798 1.00 97.75 90 ASN A CA 1
ATOM 705 C C . ASN A 1 90 ? 1.146 10.026 -9.251 1.00 97.75 90 ASN A C 1
ATOM 707 O O . ASN A 1 90 ? 1.945 10.812 -8.736 1.00 97.75 90 ASN A O 1
ATOM 711 N N . SER A 1 91 ? 1.525 9.094 -10.124 1.00 97.69 91 SER A N 1
ATOM 712 C CA . SER A 1 91 ? 2.910 8.850 -10.525 1.00 97.69 91 SER A CA 1
ATOM 713 C C . SER A 1 91 ? 3.032 8.558 -12.027 1.00 97.69 91 SER A C 1
ATOM 715 O O . SER A 1 91 ? 2.341 7.668 -12.535 1.00 97.69 91 SER A O 1
ATOM 717 N N . PRO A 1 92 ? 3.965 9.226 -12.737 1.00 97.00 92 PRO A N 1
ATOM 718 C CA . PRO A 1 92 ? 4.336 8.875 -14.108 1.00 97.00 92 PRO A CA 1
ATOM 719 C C . PRO A 1 92 ? 5.227 7.618 -14.193 1.00 97.00 92 PRO A C 1
ATOM 721 O O . PRO A 1 92 ? 5.630 7.224 -15.287 1.00 97.00 92 PRO A O 1
ATOM 724 N N . GLY A 1 93 ? 5.566 6.996 -13.058 1.00 97.25 93 GLY A N 1
ATOM 725 C CA . GLY A 1 93 ? 6.501 5.880 -12.954 1.00 97.25 93 GLY A CA 1
ATOM 726 C C . GLY A 1 93 ? 7.904 6.316 -12.541 1.00 97.25 93 GLY A C 1
ATOM 727 O O . GLY A 1 93 ? 8.083 7.302 -11.830 1.00 97.25 93 GLY A O 1
ATOM 728 N N . GLY A 1 94 ? 8.915 5.549 -12.946 1.00 96.19 94 GLY A N 1
ATOM 729 C CA . GLY A 1 94 ? 10.304 5.802 -12.574 1.00 96.19 94 GLY A CA 1
ATOM 730 C C . GLY A 1 94 ? 11.169 4.557 -12.724 1.00 96.19 94 GLY A C 1
ATOM 731 O O . GLY A 1 94 ? 11.043 3.819 -13.701 1.00 96.19 94 GLY A O 1
ATOM 732 N N . SER A 1 95 ? 12.044 4.317 -11.752 1.00 97.38 95 SER A N 1
ATOM 733 C CA . SER A 1 95 ? 12.936 3.160 -11.715 1.00 97.38 95 SER A CA 1
ATOM 734 C C . SER A 1 95 ? 12.159 1.845 -11.804 1.00 97.38 95 SER A C 1
ATOM 736 O O . SER A 1 95 ? 11.271 1.571 -10.993 1.00 97.38 95 SER A O 1
ATOM 738 N N . ALA A 1 96 ? 12.536 0.999 -12.766 1.00 97.94 96 ALA A N 1
ATOM 739 C CA . ALA A 1 96 ? 11.969 -0.338 -12.926 1.00 97.94 96 ALA A CA 1
ATOM 740 C C . ALA A 1 96 ? 12.261 -1.240 -11.714 1.00 97.94 96 ALA A C 1
ATOM 742 O O . ALA A 1 96 ? 11.406 -2.031 -11.325 1.00 97.94 96 ALA A O 1
ATOM 743 N N . VAL A 1 97 ? 13.438 -1.090 -11.093 1.00 98.06 97 VAL A N 1
ATOM 744 C CA . VAL A 1 97 ? 13.821 -1.840 -9.885 1.00 98.06 97 VAL A CA 1
ATOM 745 C C . VAL A 1 97 ? 12.905 -1.459 -8.726 1.00 98.06 97 VAL A C 1
ATOM 747 O O . VAL A 1 97 ? 12.233 -2.322 -8.173 1.00 98.06 97 VAL A O 1
ATOM 750 N N . ALA A 1 98 ? 12.785 -0.161 -8.445 1.00 98.00 98 ALA A N 1
ATOM 751 C CA . ALA A 1 98 ? 11.934 0.342 -7.370 1.00 98.00 98 ALA A CA 1
ATOM 752 C C . ALA A 1 98 ? 10.454 -0.012 -7.585 1.00 98.00 98 ALA A C 1
ATOM 754 O O . ALA A 1 98 ? 9.763 -0.439 -6.665 1.00 98.00 98 ALA A O 1
ATOM 755 N N . SER A 1 99 ? 9.972 0.109 -8.826 1.00 98.44 99 SER A N 1
ATOM 756 C CA . SER A 1 99 ? 8.594 -0.251 -9.184 1.00 98.44 99 SER A CA 1
ATOM 757 C C . SER A 1 99 ? 8.322 -1.739 -8.960 1.00 98.44 99 SER A C 1
ATOM 759 O O . SER A 1 99 ? 7.261 -2.101 -8.453 1.00 98.44 99 SER A O 1
ATOM 761 N N . LYS A 1 100 ? 9.290 -2.606 -9.292 1.00 98.44 100 LYS A N 1
ATOM 762 C CA . LYS A 1 100 ? 9.195 -4.044 -9.036 1.00 98.44 100 LYS A CA 1
ATOM 763 C C . LYS A 1 100 ? 9.191 -4.359 -7.542 1.00 98.44 100 LYS A C 1
ATOM 765 O O . LYS A 1 100 ? 8.373 -5.165 -7.117 1.00 98.44 100 LYS A O 1
ATOM 770 N N . GLU A 1 101 ? 10.065 -3.737 -6.757 1.00 98.50 101 GLU A N 1
ATOM 771 C CA . GLU A 1 101 ? 10.113 -3.924 -5.300 1.00 98.50 101 GLU A CA 1
ATOM 772 C C . GLU A 1 101 ? 8.779 -3.548 -4.644 1.00 98.50 101 GLU A C 1
ATOM 774 O O . GLU A 1 101 ? 8.237 -4.316 -3.846 1.00 98.50 101 GLU A O 1
ATOM 779 N N . ILE A 1 102 ? 8.210 -2.405 -5.044 1.00 98.62 102 ILE A N 1
ATOM 780 C CA . ILE A 1 102 ? 6.885 -1.951 -4.612 1.00 98.62 102 ILE A CA 1
ATOM 781 C C . ILE A 1 102 ? 5.812 -2.981 -4.990 1.00 98.62 102 ILE A C 1
ATOM 783 O O . ILE A 1 102 ? 5.063 -3.430 -4.123 1.00 98.62 102 ILE A O 1
ATOM 787 N N . ALA A 1 103 ? 5.748 -3.387 -6.261 1.00 98.75 103 ALA A N 1
ATOM 788 C CA . ALA A 1 103 ? 4.747 -4.333 -6.751 1.00 98.75 103 ALA A CA 1
ATOM 789 C C . ALA A 1 103 ? 4.848 -5.704 -6.057 1.00 98.75 103 ALA A C 1
ATOM 791 O O . ALA A 1 103 ? 3.840 -6.258 -5.614 1.00 98.75 103 ALA A O 1
ATOM 792 N N . ASP A 1 104 ? 6.063 -6.237 -5.908 1.00 98.75 104 ASP A N 1
ATOM 793 C CA . ASP A 1 104 ? 6.307 -7.502 -5.215 1.00 98.75 104 ASP A CA 1
ATOM 794 C C . ASP A 1 104 ? 5.858 -7.410 -3.749 1.00 98.75 104 ASP A C 1
ATOM 796 O O . ASP A 1 104 ? 5.274 -8.365 -3.229 1.00 98.75 104 ASP A O 1
ATOM 800 N N . LYS A 1 105 ? 6.068 -6.262 -3.088 1.00 98.56 105 LYS A N 1
ATOM 801 C CA . LYS A 1 105 ? 5.652 -6.075 -1.696 1.00 98.56 105 LYS A CA 1
ATOM 802 C C . LYS A 1 105 ? 4.144 -5.924 -1.530 1.00 98.56 105 LYS A C 1
ATOM 804 O O . LYS A 1 105 ? 3.582 -6.525 -0.615 1.00 98.56 105 LYS A O 1
ATOM 809 N N . ILE A 1 106 ? 3.483 -5.181 -2.417 1.00 98.75 106 ILE A N 1
ATOM 810 C CA . ILE A 1 106 ? 2.015 -5.079 -2.443 1.00 98.75 106 ILE A CA 1
ATOM 811 C C . ILE A 1 106 ? 1.416 -6.483 -2.555 1.00 98.75 106 ILE A C 1
ATOM 813 O O . ILE A 1 106 ? 0.585 -6.858 -1.736 1.00 98.75 106 ILE A O 1
ATOM 817 N N . LYS A 1 107 ? 1.933 -7.314 -3.465 1.00 98.38 107 LYS A N 1
ATOM 818 C CA . LYS A 1 107 ? 1.449 -8.686 -3.672 1.00 98.38 107 LYS A CA 1
ATOM 819 C C . LYS A 1 107 ? 1.659 -9.626 -2.474 1.00 98.38 107 LYS A C 1
ATOM 821 O O . LYS A 1 107 ? 0.973 -10.636 -2.361 1.00 98.38 107 LYS A O 1
ATOM 826 N N . GLN A 1 108 ? 2.624 -9.329 -1.604 1.00 98.00 108 GLN A N 1
ATOM 827 C CA . GLN A 1 108 ? 2.896 -10.089 -0.374 1.00 98.00 108 GLN A CA 1
ATOM 828 C C . GLN A 1 108 ? 2.075 -9.606 0.832 1.00 98.00 108 GLN A C 1
ATOM 830 O O . GLN A 1 108 ? 2.168 -10.198 1.906 1.00 98.00 108 GLN A O 1
ATOM 835 N N . THR A 1 109 ? 1.319 -8.517 0.682 1.00 97.50 109 THR A N 1
ATOM 836 C CA . THR A 1 109 ? 0.489 -7.950 1.749 1.00 97.50 109 THR A CA 1
ATOM 837 C C . THR A 1 109 ? -0.688 -8.880 2.038 1.00 97.50 109 THR A C 1
ATOM 839 O O . THR A 1 109 ? -1.292 -9.435 1.124 1.00 97.50 109 THR A O 1
ATOM 842 N N . ASN A 1 110 ? -1.021 -9.066 3.317 1.00 97.00 110 ASN A N 1
ATOM 843 C CA . ASN A 1 110 ? -2.083 -9.989 3.734 1.00 97.00 110 ASN A CA 1
ATOM 844 C C . ASN A 1 110 ? -3.452 -9.305 3.835 1.00 97.00 110 ASN A C 1
ATOM 846 O O . ASN A 1 110 ? -4.488 -9.970 3.887 1.00 97.00 110 ASN A O 1
ATOM 850 N N . LYS A 1 111 ? -3.463 -7.974 3.926 1.00 97.44 111 LYS A N 1
ATOM 851 C CA . LYS A 1 111 ? -4.680 -7.158 3.912 1.00 97.44 111 LYS A CA 1
ATOM 852 C C . LYS A 1 111 ? -5.123 -6.847 2.486 1.00 97.44 111 LYS A C 1
ATOM 854 O O . LYS A 1 111 ? -4.289 -6.682 1.606 1.00 97.44 111 LYS A O 1
ATOM 859 N N . THR A 1 112 ? -6.428 -6.642 2.304 1.00 98.19 112 THR A N 1
ATOM 860 C CA . THR A 1 112 ? -6.978 -6.137 1.042 1.00 98.19 112 THR A CA 1
ATOM 861 C C . THR A 1 112 ? -6.343 -4.800 0.663 1.00 98.19 112 THR A C 1
ATOM 863 O O . THR A 1 112 ? -6.309 -3.864 1.472 1.00 98.19 112 THR A O 1
ATOM 866 N N . THR A 1 113 ? -5.888 -4.713 -0.580 1.00 98.75 113 THR A N 1
ATOM 867 C CA . THR A 1 113 ? -5.238 -3.559 -1.192 1.00 98.75 113 THR A CA 1
ATOM 868 C C . THR A 1 113 ? -6.102 -2.986 -2.313 1.00 98.75 113 THR A C 1
ATOM 870 O O . THR A 1 113 ? -6.593 -3.702 -3.183 1.00 98.75 113 THR A O 1
ATOM 873 N N . VAL A 1 114 ? -6.295 -1.669 -2.308 1.00 98.75 114 VAL A N 1
ATOM 874 C CA . VAL A 1 114 ? -7.024 -0.955 -3.364 1.00 98.75 114 VAL A CA 1
ATOM 875 C C . VAL A 1 114 ? -6.133 0.146 -3.914 1.00 98.75 114 VAL A C 1
ATOM 877 O O . VAL A 1 114 ? -5.815 1.100 -3.207 1.00 98.75 114 VAL A O 1
ATOM 880 N N . ALA A 1 115 ? -5.734 0.035 -5.175 1.00 98.75 115 ALA A N 1
ATOM 881 C CA . ALA A 1 115 ? -5.048 1.103 -5.881 1.00 98.75 115 ALA A CA 1
ATOM 882 C C . ALA A 1 115 ? -6.063 2.125 -6.399 1.00 98.75 115 ALA A C 1
ATOM 884 O O . ALA A 1 115 ? -6.987 1.775 -7.131 1.00 98.75 115 ALA A O 1
ATOM 885 N N . VAL A 1 116 ? -5.884 3.391 -6.028 1.00 98.62 116 VAL A N 1
ATOM 886 C CA . VAL A 1 116 ? -6.679 4.515 -6.525 1.00 98.62 116 VAL A CA 1
ATOM 887 C C . VAL A 1 116 ? -5.765 5.419 -7.335 1.00 98.62 116 VAL A C 1
ATOM 889 O O . VAL A 1 116 ? -4.927 6.131 -6.782 1.00 98.62 116 VAL A O 1
ATOM 892 N N . ILE A 1 117 ? -5.925 5.385 -8.652 1.00 98.50 117 ILE A N 1
ATOM 893 C CA . ILE A 1 117 ? -5.205 6.249 -9.582 1.00 98.50 117 ILE A CA 1
ATOM 894 C C . ILE A 1 117 ? -5.968 7.572 -9.693 1.00 98.50 117 ILE A C 1
ATOM 896 O O . ILE A 1 117 ? -7.140 7.595 -10.075 1.00 98.50 117 ILE A O 1
ATOM 900 N N . ARG A 1 118 ? -5.309 8.676 -9.314 1.00 94.81 118 ARG A N 1
ATOM 901 C CA . ARG A 1 118 ? -5.898 10.023 -9.330 1.00 94.81 118 ARG A CA 1
ATOM 902 C C . ARG A 1 118 ? -5.706 10.717 -10.673 1.00 94.81 118 ARG A C 1
ATOM 904 O O . ARG A 1 118 ? -6.636 10.730 -11.460 1.00 94.81 118 ARG A O 1
ATOM 911 N N . GLU A 1 119 ? -4.541 11.317 -10.906 1.00 96.12 119 GLU A N 1
ATOM 912 C CA . GLU A 1 119 ? -4.260 12.063 -12.146 1.00 96.12 119 GLU A CA 1
ATOM 913 C C . GLU A 1 119 ? -3.344 11.290 -13.089 1.00 96.12 119 GLU A C 1
ATOM 915 O O . GLU A 1 119 ? -3.517 11.378 -14.292 1.00 96.12 119 GLU A O 1
ATOM 920 N N . VAL A 1 120 ? -2.367 10.551 -12.555 1.00 97.00 120 VAL A N 1
ATOM 921 C CA . VAL A 1 120 ? -1.425 9.773 -13.361 1.00 97.00 120 VAL A CA 1
ATOM 922 C C . VAL A 1 120 ? -1.153 8.437 -12.680 1.00 97.00 120 VAL A C 1
ATOM 924 O O . VAL A 1 120 ? -0.781 8.381 -11.508 1.00 97.00 120 VAL A O 1
ATOM 927 N N . GLY A 1 121 ? -1.301 7.344 -13.414 1.00 97.12 121 GLY A N 1
ATOM 928 C CA . GLY A 1 121 ? -0.913 6.006 -12.971 1.00 97.12 121 GLY A CA 1
ATOM 929 C C . GLY A 1 121 ? -0.251 5.262 -14.112 1.00 97.12 121 GLY A C 1
ATOM 930 O O . GLY A 1 121 ? -0.799 4.282 -14.596 1.00 97.12 121 GLY A O 1
ATOM 931 N N . ALA A 1 122 ? 0.898 5.755 -14.575 1.00 97.50 122 ALA A N 1
ATOM 932 C CA . ALA A 1 122 ? 1.565 5.268 -15.780 1.00 97.50 122 ALA A CA 1
ATOM 933 C C . ALA A 1 122 ? 2.882 4.548 -15.456 1.00 97.50 122 ALA A C 1
ATOM 935 O O . ALA A 1 122 ? 3.495 4.781 -14.413 1.00 97.50 122 ALA A O 1
ATOM 936 N N . SER A 1 123 ? 3.338 3.680 -16.369 1.00 98.00 123 SER A N 1
ATOM 937 C CA . SER A 1 123 ? 4.630 2.983 -16.262 1.00 98.00 123 SER A CA 1
ATOM 938 C C . SER A 1 123 ? 4.796 2.296 -14.891 1.00 98.00 123 SER A C 1
ATOM 940 O O . SER A 1 123 ? 3.942 1.501 -14.503 1.00 98.00 123 SER A O 1
ATOM 942 N N . GLY A 1 124 ? 5.845 2.610 -14.125 1.00 98.06 124 GLY A N 1
ATOM 943 C CA . GLY A 1 124 ? 6.061 2.104 -12.765 1.00 98.06 124 GLY A CA 1
ATOM 944 C C . GLY A 1 124 ? 4.897 2.340 -11.790 1.00 98.06 124 GLY A C 1
ATOM 945 O O . GLY A 1 124 ? 4.637 1.492 -10.938 1.00 98.06 124 GLY A O 1
ATOM 946 N N . GLY A 1 125 ? 4.143 3.434 -11.952 1.00 97.94 125 GLY A N 1
ATOM 947 C CA . GLY A 1 125 ? 2.933 3.701 -11.173 1.00 97.94 125 GLY A CA 1
ATOM 948 C C . GLY A 1 125 ? 1.816 2.701 -11.482 1.00 97.94 125 GLY A C 1
ATOM 949 O O . GLY A 1 125 ? 1.195 2.172 -10.560 1.00 97.94 125 GLY A O 1
ATOM 950 N N . TYR A 1 126 ? 1.615 2.363 -12.763 1.00 98.44 126 TYR A N 1
ATOM 951 C CA . TYR A 1 126 ? 0.687 1.294 -13.155 1.00 98.44 126 TYR A CA 1
ATOM 952 C C . TYR A 1 126 ? 1.191 -0.082 -12.717 1.00 98.44 126 TYR A C 1
ATOM 954 O O . TYR A 1 126 ? 0.404 -0.935 -12.323 1.00 98.44 126 TYR A O 1
ATOM 962 N N . TRP A 1 127 ? 2.507 -0.310 -12.756 1.00 98.56 127 TRP A N 1
ATOM 963 C CA . TRP A 1 127 ? 3.091 -1.569 -12.299 1.00 98.56 127 TRP A CA 1
ATOM 964 C C . TRP A 1 127 ? 2.780 -1.807 -10.816 1.00 98.56 127 TRP A C 1
ATOM 966 O O . TRP A 1 127 ? 2.278 -2.874 -10.465 1.00 98.56 127 TRP A O 1
ATOM 976 N N . ALA A 1 128 ? 2.956 -0.793 -9.967 1.00 98.44 128 ALA A N 1
ATOM 977 C CA . ALA A 1 128 ? 2.527 -0.853 -8.573 1.00 98.44 128 ALA A CA 1
ATOM 978 C C . ALA A 1 128 ? 1.010 -1.085 -8.446 1.00 98.44 128 ALA A C 1
ATOM 980 O O . ALA A 1 128 ? 0.591 -1.984 -7.719 1.00 98.44 128 ALA A O 1
ATOM 981 N N . ALA A 1 129 ? 0.189 -0.336 -9.196 1.00 98.56 129 ALA A N 1
ATOM 982 C CA . ALA A 1 129 ? -1.269 -0.491 -9.185 1.00 98.56 129 ALA A CA 1
ATOM 983 C C . ALA A 1 129 ? -1.711 -1.919 -9.543 1.00 98.56 129 ALA A C 1
ATOM 985 O O . ALA A 1 129 ? -2.579 -2.484 -8.886 1.00 98.56 129 ALA A O 1
ATOM 986 N N . SER A 1 130 ? -1.070 -2.523 -10.547 1.00 98.62 130 SER A N 1
ATOM 987 C CA . SER A 1 130 ? -1.381 -3.864 -11.054 1.00 98.62 130 SER A CA 1
ATOM 988 C C . SER A 1 130 ? -1.138 -4.995 -10.054 1.00 98.62 130 SER A C 1
ATOM 990 O O . SER A 1 130 ? -1.610 -6.109 -10.269 1.00 98.62 130 SER A O 1
ATOM 992 N N . ALA A 1 131 ? -0.401 -4.721 -8.975 1.00 98.62 131 ALA A N 1
ATOM 993 C CA . ALA A 1 131 ? -0.169 -5.675 -7.900 1.00 98.62 131 ALA A CA 1
ATOM 994 C C . ALA A 1 131 ? -1.259 -5.659 -6.816 1.00 98.62 131 ALA A C 1
ATOM 996 O O . ALA A 1 131 ? -1.266 -6.566 -5.985 1.00 98.62 131 ALA A O 1
ATOM 997 N N . ALA A 1 132 ? -2.141 -4.652 -6.803 1.00 98.75 132 ALA A N 1
ATOM 998 C CA . ALA A 1 132 ? -3.230 -4.545 -5.836 1.00 98.75 132 ALA A CA 1
ATOM 999 C C . ALA A 1 132 ? -4.413 -5.467 -6.184 1.00 98.75 132 ALA A C 1
ATOM 1001 O O . ALA A 1 132 ? -4.602 -5.842 -7.342 1.00 98.75 132 ALA A O 1
ATOM 1002 N N . ASP A 1 133 ? -5.254 -5.778 -5.194 1.00 98.75 133 ASP A N 1
ATOM 1003 C CA . ASP A 1 133 ? -6.448 -6.618 -5.391 1.00 98.75 133 ASP A CA 1
ATOM 1004 C C . ASP A 1 133 ? -7.491 -5.938 -6.286 1.00 98.75 133 ASP A C 1
ATOM 1006 O O . ASP A 1 133 ? -8.182 -6.583 -7.079 1.00 98.75 133 ASP A O 1
ATOM 1010 N N . HIS A 1 134 ? -7.605 -4.615 -6.159 1.00 98.62 134 HIS A N 1
ATOM 1011 C CA . HIS A 1 134 ? -8.520 -3.793 -6.939 1.00 98.62 134 HIS A CA 1
ATOM 1012 C C . HIS A 1 134 ? -7.827 -2.530 -7.440 1.00 98.62 134 HIS A C 1
ATOM 1014 O O . HIS A 1 134 ? -7.034 -1.922 -6.722 1.00 98.62 134 HIS A O 1
ATOM 1020 N N . ILE A 1 135 ? -8.191 -2.100 -8.648 1.00 98.56 135 ILE A N 1
ATOM 1021 C CA . ILE A 1 135 ? -7.737 -0.842 -9.241 1.00 98.56 135 ILE A CA 1
ATOM 1022 C C . ILE A 1 135 ? -8.964 0.002 -9.563 1.00 98.56 135 ILE A C 1
ATOM 1024 O O . ILE A 1 135 ? -9.884 -0.456 -10.240 1.00 98.56 135 ILE A O 1
ATOM 1028 N N . ILE A 1 136 ? -8.965 1.235 -9.071 1.00 98.19 136 ILE A N 1
ATOM 1029 C CA . ILE A 1 136 ? -9.957 2.263 -9.367 1.00 98.19 136 ILE A CA 1
ATOM 1030 C C . ILE A 1 136 ? -9.205 3.435 -9.988 1.00 98.19 136 ILE A C 1
ATOM 1032 O O . ILE A 1 136 ? -8.182 3.867 -9.460 1.00 98.19 136 ILE A O 1
ATOM 1036 N N . SER A 1 137 ? -9.716 3.952 -11.097 1.00 97.19 137 SER A N 1
ATOM 1037 C CA . SER A 1 137 ? -9.111 5.067 -11.823 1.00 97.19 137 SER A CA 1
ATOM 1038 C C . SER A 1 137 ? -10.132 6.170 -12.028 1.00 97.19 137 SER A C 1
ATOM 1040 O O . SER A 1 137 ? -11.323 5.887 -12.180 1.00 97.19 137 SER A O 1
ATOM 1042 N N . ASN A 1 138 ? -9.674 7.419 -12.064 1.00 92.62 138 ASN A N 1
ATOM 1043 C CA . ASN A 1 138 ? -10.469 8.476 -12.674 1.00 92.62 138 ASN A CA 1
ATOM 1044 C C . ASN A 1 138 ? -10.568 8.225 -14.190 1.00 92.62 138 ASN A C 1
ATOM 1046 O O . ASN A 1 138 ? -9.625 7.735 -14.797 1.00 92.62 138 ASN A O 1
ATOM 1050 N N . GLU A 1 139 ? -11.685 8.573 -14.824 1.00 92.69 139 GLU A N 1
ATOM 1051 C CA . GLU A 1 139 ? -11.823 8.426 -16.283 1.00 92.69 139 GLU A CA 1
ATOM 1052 C C . GLU A 1 139 ? -10.828 9.299 -17.069 1.00 92.69 139 GLU A C 1
ATOM 1054 O O . GLU A 1 139 ? -10.535 9.007 -18.225 1.00 92.69 139 GLU A O 1
ATOM 1059 N N . MET A 1 140 ? -10.314 10.367 -16.449 1.00 91.31 140 MET A N 1
ATOM 1060 C CA . MET A 1 140 ? -9.376 11.319 -17.052 1.00 91.31 140 MET A CA 1
ATOM 1061 C C . MET A 1 140 ? -7.905 11.078 -16.677 1.00 91.31 140 M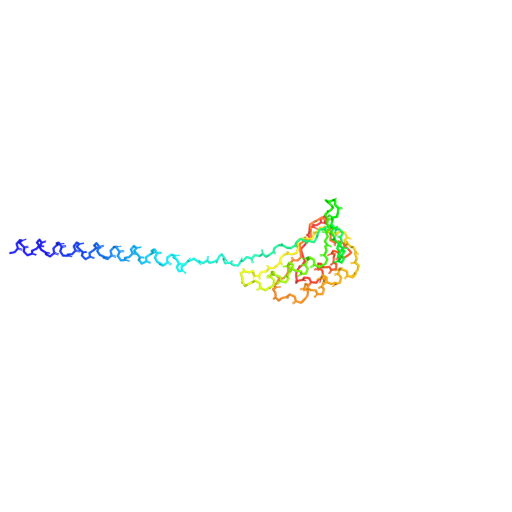ET A C 1
ATOM 1063 O O . MET A 1 140 ? -7.063 11.890 -17.060 1.00 91.31 140 MET A O 1
ATOM 1067 N N . SER A 1 141 ? -7.601 10.036 -15.895 1.00 79.81 141 SER A N 1
ATOM 1068 C CA . SER A 1 141 ? -6.228 9.712 -15.463 1.00 79.81 141 SER A CA 1
ATOM 1069 C C . SER A 1 141 ? -5.417 8.935 -16.491 1.00 79.81 141 SER A C 1
ATOM 1071 O O . SER A 1 141 ? -6.061 8.157 -17.229 1.00 79.81 141 SER A O 1
#

Radius of gyration: 28.28 Å; chains: 1; bounding box: 66×30×80 Å

Foldseek 3Di:
DVVVVVVVVVVVVVVVVVVVVVVVVVVVVVVVVPPPLPQADEAEQEQAEEEDADDDPDPPDIHHHLVVSLVSLVVLLPDPSHQAYEYEFDYQYYDPVSLVSLLVSQLVRPHAYEYEAEQDQHDSSVSNRVSGPYYHYDPND

pLDDT: mean 90.55, std 12.13, range [53.69, 98.75]